Protein AF-A0A3S3P9D1-F1 (afdb_monomer)

Foldseek 3Di:
DVVVVVVVVVVVVVVVVVVVVVVVVVVVVVVVVVVPPPDDFDPQLVLLLLLLQLVPVVHLDDDLVRLVVSCVRRVHDSVVSVVVSVVVVVVCVVCVPVNVVVSVVSVVVVVVVVVVVVVVVD

Organism: NCBI:txid1965070

Solvent-accessible surface area (backbone atoms only — not comparable to full-atom values): 6889 Å² total; per-residue (Å²): 112,70,69,60,51,52,50,51,51,51,50,52,54,50,52,53,51,52,54,51,50,51,52,51,52,53,52,51,49,53,51,55,50,61,72,55,63,83,72,75,72,54,70,66,34,50,48,55,53,47,52,55,41,58,75,26,66,94,61,68,67,75,51,71,69,52,32,50,52,50,11,62,78,44,75,49,50,49,68,56,46,53,52,47,47,57,54,47,52,54,50,38,71,76,37,52,74,66,43,49,54,52,42,51,51,53,51,51,53,52,54,53,53,55,59,53,63,59,58,79,76,110

pLDDT: mean 85.63, std 13.68, range [43.84, 97.5]

Structure (mmCIF, N/CA/C/O backbone):
data_AF-A0A3S3P9D1-F1
#
_entry.id   AF-A0A3S3P9D1-F1
#
loop_
_atom_site.group_PDB
_atom_site.id
_atom_site.type_symbol
_atom_site.label_atom_id
_atom_site.label_alt_id
_atom_site.label_comp_id
_atom_site.label_asym_id
_atom_site.label_entity_id
_atom_site.label_seq_id
_atom_site.pdbx_PDB_ins_code
_atom_site.Cartn_x
_atom_site.Cartn_y
_atom_site.Cartn_z
_atom_site.occupancy
_atom_site.B_iso_or_equiv
_atom_site.auth_seq_id
_atom_site.auth_comp_id
_atom_site.auth_asym_id
_atom_site.auth_atom_id
_atom_site.pdbx_PDB_model_num
ATOM 1 N N . MET A 1 1 ? -37.631 20.539 44.612 1.00 69.06 1 MET A N 1
ATOM 2 C CA . MET A 1 1 ? -37.187 19.125 44.668 1.00 69.06 1 MET A CA 1
ATOM 3 C C . MET A 1 1 ? -37.451 18.375 43.352 1.00 69.06 1 MET A C 1
ATOM 5 O O . MET A 1 1 ? -36.497 17.920 42.737 1.00 69.06 1 MET A O 1
ATOM 9 N N . VAL A 1 2 ? -38.690 18.338 42.843 1.00 85.12 2 VAL A N 1
ATOM 10 C CA . VAL A 1 2 ? -39.074 17.631 41.593 1.00 85.12 2 VAL A CA 1
ATOM 11 C C . VAL A 1 2 ? -38.312 18.091 40.336 1.00 85.12 2 VAL A C 1
ATOM 13 O O . VAL A 1 2 ? -37.895 17.268 39.526 1.00 85.12 2 VAL A O 1
ATOM 16 N N . GLN A 1 3 ? -38.060 19.394 40.187 1.00 87.44 3 GLN A N 1
ATOM 17 C CA . GLN A 1 3 ? -37.292 19.951 39.059 1.00 87.44 3 GLN A CA 1
ATOM 18 C C . GLN A 1 3 ? -35.823 19.489 39.043 1.00 87.44 3 GLN A C 1
ATOM 20 O O . GLN A 1 3 ? -35.235 19.278 37.985 1.00 87.44 3 GLN A O 1
ATOM 25 N N . ILE A 1 4 ? -35.229 19.287 40.223 1.00 90.0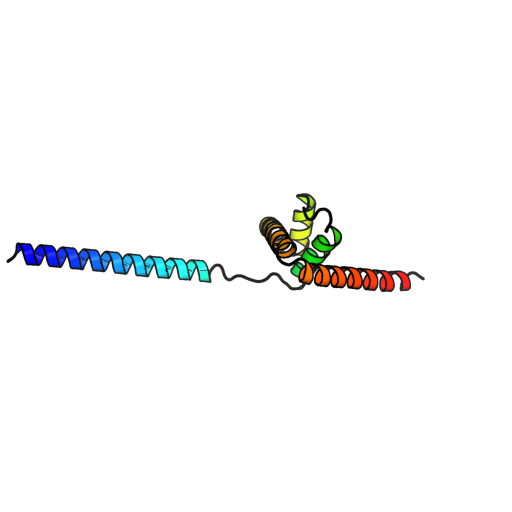6 4 ILE A N 1
ATOM 26 C CA . ILE A 1 4 ? -33.850 18.798 40.362 1.00 90.06 4 ILE A CA 1
ATOM 27 C C . ILE A 1 4 ? -33.780 17.327 39.943 1.00 90.06 4 ILE A C 1
ATOM 29 O O . ILE A 1 4 ? -32.848 16.932 39.247 1.00 90.06 4 ILE A O 1
ATOM 33 N N . ILE A 1 5 ? -34.794 16.538 40.314 1.00 90.31 5 ILE A N 1
ATOM 34 C CA . ILE A 1 5 ? -34.918 15.129 39.924 1.00 90.31 5 ILE A CA 1
ATOM 35 C C . ILE A 1 5 ? -35.041 15.011 38.401 1.00 90.31 5 ILE A C 1
ATOM 37 O O . ILE A 1 5 ? -34.279 14.263 37.798 1.00 90.31 5 ILE A O 1
ATOM 41 N N . HIS A 1 6 ? -35.901 15.813 37.766 1.00 92.00 6 HIS A N 1
ATOM 42 C CA . HIS A 1 6 ? -36.036 15.828 36.304 1.00 92.00 6 HIS A CA 1
ATOM 43 C C . HIS A 1 6 ? -34.735 16.217 35.595 1.00 92.00 6 HIS A C 1
ATOM 45 O O . HIS A 1 6 ? -34.344 15.568 34.628 1.00 92.00 6 HIS A O 1
ATOM 51 N N . LYS A 1 7 ? -34.017 17.236 36.085 1.00 92.12 7 LYS A N 1
ATOM 52 C CA . LYS A 1 7 ? -32.718 17.624 35.510 1.00 92.12 7 LYS A CA 1
ATOM 53 C C . LYS A 1 7 ? -31.676 16.512 35.637 1.00 92.12 7 LYS A C 1
ATOM 55 O O . LYS A 1 7 ? -30.976 16.233 34.666 1.00 92.12 7 LYS A O 1
ATOM 60 N N . LYS A 1 8 ? -31.588 15.856 36.799 1.00 93.12 8 LYS A N 1
ATOM 61 C CA . LYS A 1 8 ? -30.682 14.714 36.998 1.00 93.12 8 LYS A CA 1
ATOM 62 C C . LYS A 1 8 ? -31.058 13.538 36.099 1.00 93.12 8 LYS A C 1
ATOM 64 O O . LYS A 1 8 ? -30.174 12.981 35.459 1.00 93.12 8 LYS A O 1
ATOM 69 N N . PHE A 1 9 ? -32.345 13.217 35.991 1.00 95.50 9 PHE A N 1
ATOM 70 C CA . PHE A 1 9 ? -32.844 12.160 35.111 1.00 95.50 9 PHE A CA 1
ATOM 71 C C . PHE A 1 9 ? -32.509 12.438 33.641 1.00 95.50 9 PHE A C 1
ATOM 73 O O . PHE A 1 9 ? -31.943 11.583 32.966 1.00 95.50 9 PHE A O 1
ATOM 80 N N . ASN A 1 10 ? -32.755 13.662 33.168 1.00 95.12 10 ASN A N 1
ATOM 81 C CA . ASN A 1 10 ? -32.408 14.072 31.807 1.00 95.12 10 ASN A CA 1
ATOM 82 C C . ASN A 1 10 ? -30.897 14.005 31.554 1.00 95.12 10 ASN A C 1
ATOM 84 O O . ASN A 1 10 ? -30.480 13.514 30.508 1.00 95.12 10 ASN A O 1
ATOM 88 N N . SER A 1 11 ? -30.076 14.444 32.514 1.00 94.94 11 SER A N 1
ATOM 89 C CA . SER A 1 11 ? -28.614 14.355 32.418 1.00 94.94 11 SER A CA 1
ATOM 90 C C . SER A 1 11 ? -28.145 12.903 32.299 1.00 94.94 11 SER A C 1
ATOM 92 O O . SER A 1 11 ? -27.396 12.571 31.383 1.00 94.94 11 SER A O 1
ATOM 94 N N . ILE A 1 12 ? -28.663 12.015 33.155 1.00 94.88 12 ILE A N 1
ATOM 95 C CA . ILE A 1 12 ? -28.362 10.577 33.115 1.00 94.88 12 ILE A CA 1
ATOM 96 C C . ILE A 1 12 ? -28.793 9.980 31.770 1.00 94.88 12 ILE A C 1
ATOM 98 O O . ILE A 1 12 ? -28.020 9.269 31.134 1.00 94.88 12 ILE A O 1
ATOM 102 N N . GLN A 1 13 ? -29.991 10.314 31.283 1.00 94.50 13 GLN A N 1
ATOM 103 C CA . GLN A 1 13 ? -30.484 9.836 29.992 1.00 94.50 13 GLN A CA 1
ATOM 104 C C . GLN A 1 13 ? -29.576 10.277 28.830 1.00 94.50 13 GLN A C 1
ATOM 106 O O . GLN A 1 13 ? -29.313 9.493 27.918 1.00 94.50 13 GLN A O 1
ATOM 111 N N . VAL A 1 14 ? -29.095 11.524 28.845 1.00 95.50 14 VAL A N 1
ATOM 112 C CA . VAL A 1 14 ? -28.173 12.047 27.825 1.00 95.50 14 VAL A CA 1
ATOM 113 C C . VAL A 1 14 ? -26.815 11.353 27.909 1.00 95.50 14 VAL A C 1
ATOM 115 O O . VAL A 1 14 ? -26.303 10.909 26.885 1.00 95.50 14 VAL A O 1
ATOM 118 N N . GLN A 1 15 ? -26.261 11.187 29.111 1.00 94.56 15 GLN A N 1
ATOM 119 C CA . GLN A 1 15 ? -24.984 10.499 29.317 1.00 94.56 15 GLN A CA 1
ATOM 120 C C . GLN A 1 15 ? -25.032 9.041 28.848 1.00 94.56 15 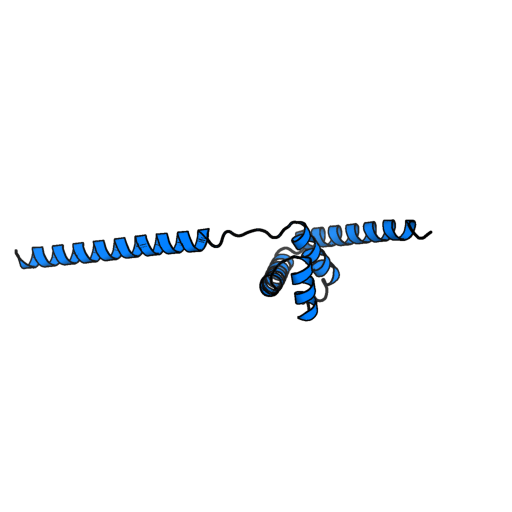GLN A C 1
ATOM 122 O O . GLN A 1 15 ? -24.114 8.584 28.168 1.00 94.56 15 GLN A O 1
ATOM 127 N N . LEU A 1 16 ? -26.123 8.327 29.135 1.00 95.25 16 LEU A N 1
ATOM 128 C CA . LEU A 1 16 ? -26.321 6.955 28.667 1.00 95.25 16 LEU A CA 1
ATOM 129 C C . LEU A 1 16 ? -26.407 6.882 27.137 1.00 95.25 16 LEU A C 1
ATOM 131 O O . LEU A 1 16 ? -25.775 6.018 26.526 1.00 95.25 16 LEU A O 1
ATOM 135 N N . LYS A 1 17 ? -27.132 7.811 26.498 1.00 92.94 17 LYS A N 1
ATOM 136 C CA . LYS A 1 17 ? -27.210 7.901 25.029 1.00 92.94 17 LYS A CA 1
ATOM 137 C C . LYS A 1 17 ? -25.842 8.182 24.404 1.00 92.94 17 LYS A C 1
ATOM 139 O O . LYS A 1 17 ? -25.483 7.527 23.427 1.00 92.94 17 LYS A O 1
ATOM 144 N N . GLN A 1 18 ? -25.076 9.106 24.983 1.00 95.06 18 GLN A N 1
ATOM 145 C CA . GLN A 1 18 ? -23.737 9.455 24.512 1.00 95.06 18 GLN A CA 1
ATOM 146 C C . GLN A 1 18 ? -22.777 8.267 24.629 1.00 95.06 18 GLN A C 1
ATOM 148 O O . GLN A 1 18 ? -22.167 7.877 23.636 1.00 95.06 18 GLN A O 1
ATOM 153 N N . SER A 1 19 ? -22.714 7.635 25.805 1.00 95.88 19 SER A N 1
ATOM 154 C CA . SER A 1 19 ? -21.858 6.468 26.046 1.00 95.88 19 SER A CA 1
ATOM 155 C C . SER A 1 19 ? -22.200 5.303 25.111 1.00 95.88 19 SER A C 1
ATOM 157 O O . SER A 1 19 ? -21.308 4.672 24.543 1.00 95.88 19 SER A O 1
ATOM 159 N N . THR A 1 20 ? -23.492 5.066 24.868 1.00 95.12 20 THR A N 1
ATOM 160 C CA . THR A 1 20 ? -23.943 4.037 23.921 1.00 95.12 20 THR A CA 1
ATOM 161 C C . THR A 1 20 ? -23.520 4.374 22.490 1.00 95.12 20 THR A C 1
ATOM 163 O O . THR A 1 20 ? -23.004 3.510 21.784 1.00 95.12 20 THR A O 1
ATOM 166 N N . CYS A 1 21 ? -23.698 5.626 22.057 1.00 93.31 21 CYS A N 1
ATOM 167 C CA . CYS A 1 21 ? -23.285 6.075 20.727 1.00 93.31 21 CYS A CA 1
ATOM 168 C C . CYS A 1 21 ? -21.774 5.901 20.527 1.00 93.31 21 CYS A C 1
ATOM 170 O O . CYS A 1 21 ? -21.344 5.340 19.520 1.00 93.31 21 CYS A O 1
ATOM 172 N N . GLU A 1 22 ? -20.968 6.298 21.510 1.00 95.44 22 GLU A N 1
ATOM 173 C CA . GLU A 1 22 ? -19.515 6.122 21.479 1.00 95.44 22 GLU A CA 1
ATOM 174 C C . GLU A 1 22 ? -19.120 4.648 21.395 1.00 95.44 22 GLU A C 1
ATOM 176 O O . GLU A 1 22 ? -18.324 4.275 20.531 1.00 95.44 22 GLU A O 1
ATOM 181 N N . ALA A 1 23 ? -19.723 3.786 22.218 1.00 95.62 23 ALA A N 1
ATOM 182 C CA . ALA A 1 23 ? -19.474 2.349 22.177 1.00 95.62 23 ALA A CA 1
ATOM 183 C C . ALA A 1 23 ? -19.818 1.746 20.802 1.00 95.62 23 ALA A C 1
ATOM 185 O O . ALA A 1 23 ? -19.031 0.977 20.243 1.00 95.62 23 ALA A O 1
ATOM 186 N N . VAL A 1 24 ? -20.953 2.143 20.216 1.00 95.94 24 VAL A N 1
ATOM 187 C CA . VAL A 1 24 ? -21.372 1.717 18.871 1.00 95.94 24 VAL A CA 1
ATOM 188 C C . VAL A 1 24 ? -20.394 2.209 17.803 1.00 95.94 24 VAL A C 1
ATOM 190 O O . VAL A 1 24 ? -20.011 1.436 16.923 1.00 95.94 24 VAL A O 1
ATOM 193 N N . MET A 1 25 ? -19.945 3.464 17.874 1.00 94.19 25 MET A N 1
ATOM 194 C CA . MET A 1 25 ? -18.987 4.022 16.914 1.00 94.19 25 MET A CA 1
ATOM 195 C C . MET A 1 25 ? -17.617 3.345 17.014 1.00 94.19 25 MET A C 1
ATOM 197 O O . MET A 1 25 ? -17.015 3.026 15.986 1.00 94.19 25 MET A O 1
ATOM 201 N N . ILE A 1 26 ? -17.150 3.040 18.228 1.00 94.38 26 ILE A N 1
ATOM 202 C CA . ILE A 1 26 ? -15.918 2.275 18.456 1.00 94.38 26 ILE A CA 1
ATOM 203 C C . ILE A 1 26 ? -16.051 0.870 17.865 1.00 94.38 26 ILE A C 1
ATOM 205 O O . ILE A 1 26 ? -15.153 0.420 17.149 1.00 94.38 26 ILE A O 1
ATOM 209 N N . LEU A 1 27 ? -17.168 0.182 18.117 1.00 93.00 27 LEU A N 1
ATOM 210 C CA . LEU A 1 27 ? -17.407 -1.158 17.585 1.00 93.00 27 LEU A CA 1
ATOM 211 C C . LEU A 1 27 ? -17.464 -1.150 16.052 1.00 93.00 27 LEU A C 1
ATOM 213 O O . LEU A 1 27 ? -16.829 -1.985 15.407 1.00 93.00 27 LEU A O 1
ATOM 217 N N . ARG A 1 28 ? -18.153 -0.167 15.461 1.00 91.38 28 ARG A N 1
ATOM 218 C CA . ARG A 1 28 ? -18.222 0.032 14.009 1.00 91.38 28 ARG A CA 1
ATOM 219 C C . ARG A 1 28 ? -16.838 0.269 13.409 1.00 91.38 28 ARG A C 1
ATOM 221 O O . ARG A 1 28 ? -16.510 -0.347 12.397 1.00 91.38 28 ARG A O 1
ATOM 228 N N . SER A 1 29 ? -16.022 1.118 14.032 1.00 88.06 29 SER A N 1
ATOM 229 C CA . SER A 1 29 ? -14.649 1.382 13.590 1.00 88.06 29 SER A CA 1
ATOM 230 C C . SER A 1 29 ? -13.802 0.107 13.623 1.00 88.06 29 SER A C 1
ATOM 232 O O . SER A 1 29 ? -13.241 -0.288 12.603 1.00 88.06 29 SER A O 1
ATOM 234 N N . ARG A 1 30 ? -13.820 -0.621 14.750 1.00 86.19 30 ARG A N 1
ATOM 235 C CA . ARG A 1 30 ? -13.103 -1.898 14.911 1.00 86.19 30 ARG A CA 1
ATOM 236 C C . ARG A 1 30 ? -13.539 -2.944 13.887 1.00 86.19 30 ARG A C 1
ATOM 238 O O . ARG A 1 30 ? -12.695 -3.643 13.336 1.00 86.19 30 ARG A O 1
ATOM 245 N N . PHE A 1 31 ? -14.835 -3.035 13.598 1.00 83.88 31 PHE A N 1
ATOM 246 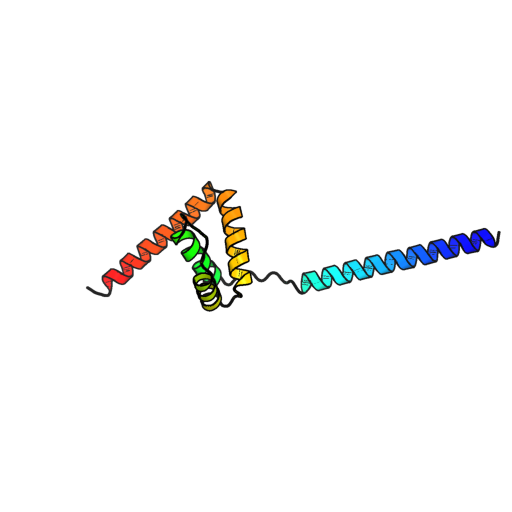C CA . PHE A 1 31 ? -15.364 -3.943 12.581 1.00 83.88 31 PHE A CA 1
ATOM 247 C C . PHE A 1 31 ? -14.877 -3.574 11.170 1.00 83.88 31 PHE A C 1
ATOM 249 O O . PHE A 1 31 ? -14.423 -4.439 10.416 1.00 83.88 31 PHE A O 1
ATOM 256 N N . LEU A 1 32 ? -14.914 -2.287 10.813 1.00 79.12 32 LEU A N 1
ATOM 257 C CA . LEU A 1 32 ? -14.420 -1.795 9.522 1.00 79.12 32 LEU A CA 1
ATOM 258 C C . LEU A 1 32 ? -12.896 -1.939 9.383 1.00 79.12 32 LEU A C 1
ATOM 260 O O . LEU A 1 32 ? -12.404 -2.205 8.285 1.00 79.12 32 LEU A O 1
ATOM 264 N N . ASP A 1 33 ? -12.148 -1.796 10.474 1.00 76.69 33 ASP A N 1
ATOM 265 C CA . ASP A 1 33 ? -10.702 -2.029 10.530 1.00 76.69 33 ASP A CA 1
ATOM 266 C C . ASP A 1 33 ? -10.354 -3.513 10.396 1.00 76.69 33 ASP A C 1
ATOM 268 O O . ASP A 1 33 ? -9.478 -3.873 9.609 1.00 76.69 33 ASP A O 1
ATOM 272 N N . ALA A 1 34 ? -11.082 -4.391 11.088 1.00 69.88 34 ALA A N 1
ATOM 273 C CA . ALA A 1 34 ? -10.916 -5.838 10.977 1.00 69.88 34 ALA A CA 1
ATOM 274 C C . ALA A 1 34 ? -11.238 -6.344 9.561 1.00 69.88 34 ALA A C 1
ATOM 276 O O . ALA A 1 34 ? -10.530 -7.202 9.027 1.00 69.88 34 ALA A O 1
ATOM 277 N N . ARG A 1 35 ? -12.259 -5.767 8.909 1.00 66.94 35 ARG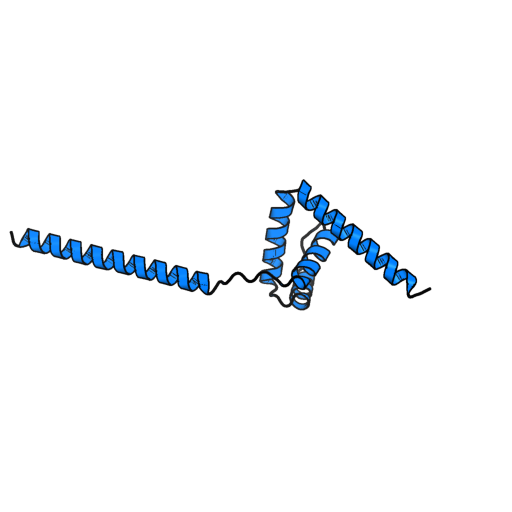 A N 1
ATOM 278 C CA . ARG A 1 35 ? -12.577 -6.029 7.496 1.00 66.94 35 ARG A CA 1
ATOM 279 C C . ARG A 1 35 ? -11.476 -5.525 6.557 1.00 66.94 35 ARG A C 1
ATOM 281 O O . ARG A 1 35 ? -11.216 -6.146 5.530 1.00 66.94 35 ARG A O 1
ATOM 288 N N . ARG A 1 36 ? -10.767 -4.456 6.928 1.00 65.06 36 ARG A N 1
ATOM 289 C CA . ARG A 1 36 ? -9.551 -3.967 6.255 1.00 65.06 36 ARG A CA 1
ATOM 290 C C . ARG A 1 36 ? -8.306 -4.761 6.658 1.00 65.06 36 ARG A C 1
ATOM 292 O O . ARG A 1 36 ? -7.231 -4.176 6.794 1.00 65.06 36 ARG A O 1
ATOM 299 N N . LYS A 1 37 ? -8.415 -6.088 6.819 1.00 59.06 37 LYS A N 1
ATOM 300 C CA . LYS A 1 37 ? -7.273 -6.976 7.076 1.00 59.06 37 LYS A CA 1
ATOM 301 C C . LYS A 1 37 ? -6.191 -6.679 6.035 1.00 59.06 37 LYS A C 1
ATOM 303 O O . LYS A 1 37 ? -6.323 -7.058 4.871 1.00 59.06 37 LYS A O 1
ATOM 308 N N . ARG A 1 38 ? -5.151 -5.939 6.442 1.00 62.12 38 ARG A N 1
ATOM 309 C CA . ARG A 1 38 ? -4.036 -5.549 5.575 1.00 62.12 38 ARG A CA 1
ATOM 310 C C . ARG A 1 38 ? -3.323 -6.827 5.170 1.00 62.12 38 ARG A C 1
ATOM 312 O O . ARG A 1 38 ? -2.512 -7.362 5.918 1.00 62.12 38 ARG A O 1
ATOM 319 N N . ARG A 1 39 ? -3.673 -7.355 4.002 1.00 71.75 39 ARG A N 1
ATOM 320 C CA . ARG A 1 39 ? -2.919 -8.433 3.385 1.00 71.75 39 ARG A CA 1
ATOM 321 C C . ARG A 1 39 ? -1.697 -7.804 2.743 1.00 71.75 39 ARG A C 1
ATOM 323 O O . ARG A 1 39 ? -1.824 -6.950 1.867 1.00 71.75 39 ARG A O 1
ATOM 330 N N . ASN A 1 40 ? -0.524 -8.211 3.213 1.00 83.88 40 ASN A N 1
ATOM 331 C CA . ASN A 1 40 ? 0.703 -7.966 2.473 1.00 83.88 40 ASN A CA 1
ATOM 332 C C . ASN A 1 40 ? 0.550 -8.583 1.080 1.00 83.88 40 ASN A C 1
ATOM 334 O O . ASN A 1 40 ? -0.112 -9.613 0.919 1.00 83.88 40 ASN A O 1
ATOM 338 N N . PHE A 1 41 ? 1.147 -7.948 0.077 1.00 89.69 41 PHE A N 1
ATOM 339 C CA . PHE A 1 41 ? 1.229 -8.554 -1.244 1.00 89.69 41 PHE A CA 1
ATOM 340 C C . PHE A 1 41 ? 2.013 -9.862 -1.170 1.00 89.69 41 PHE A C 1
ATOM 342 O O . PHE A 1 41 ? 2.840 -10.057 -0.273 1.00 89.69 41 PHE A O 1
ATOM 349 N N . SER A 1 42 ? 1.758 -10.763 -2.119 1.00 91.62 42 SER A N 1
ATOM 350 C CA . SER A 1 42 ? 2.561 -11.975 -2.235 1.00 91.62 42 SER A CA 1
ATOM 351 C C . SER A 1 42 ? 4.039 -11.607 -2.422 1.00 91.62 42 SER A C 1
ATOM 353 O O . SER A 1 42 ? 4.382 -10.516 -2.902 1.00 91.62 42 SER A O 1
ATOM 355 N N . LYS A 1 43 ? 4.938 -12.520 -2.040 1.00 90.88 43 LYS A N 1
ATOM 356 C CA . LYS A 1 43 ? 6.383 -12.325 -2.229 1.00 90.88 43 LYS A CA 1
ATOM 357 C C . LYS A 1 43 ? 6.708 -12.067 -3.704 1.00 90.88 43 LYS A C 1
ATOM 359 O O . LYS A 1 43 ? 7.451 -11.140 -4.002 1.00 90.88 43 LYS A O 1
ATOM 364 N N . GLN A 1 44 ? 6.070 -12.818 -4.601 1.00 93.06 44 GLN A N 1
ATOM 365 C CA . GLN A 1 44 ? 6.207 -12.672 -6.049 1.00 93.06 44 GLN A CA 1
ATOM 366 C C . GLN A 1 44 ? 5.744 -11.295 -6.543 1.00 93.06 44 GLN A C 1
ATOM 368 O O . GLN A 1 44 ? 6.497 -10.620 -7.236 1.00 93.06 44 GLN A O 1
ATOM 373 N N . ALA A 1 45 ? 4.552 -10.836 -6.143 1.00 93.62 45 ALA A N 1
ATOM 374 C CA . ALA A 1 45 ? 4.062 -9.511 -6.527 1.00 93.62 45 ALA A CA 1
ATOM 375 C C . ALA A 1 45 ? 5.004 -8.400 -6.036 1.00 93.62 45 ALA A C 1
ATOM 377 O O . ALA A 1 45 ? 5.317 -7.458 -6.758 1.00 93.62 45 ALA A O 1
ATOM 378 N N . THR A 1 46 ? 5.510 -8.538 -4.809 1.00 94.25 46 THR A N 1
ATOM 379 C CA . THR A 1 46 ? 6.476 -7.594 -4.237 1.00 94.25 46 THR A CA 1
ATOM 380 C C . THR A 1 46 ? 7.799 -7.593 -5.007 1.00 94.25 46 THR A C 1
ATOM 382 O O . THR A 1 46 ? 8.381 -6.531 -5.211 1.00 94.25 46 THR A O 1
ATOM 385 N N . GLU A 1 47 ? 8.275 -8.759 -5.444 1.00 93.62 47 GLU A N 1
ATOM 386 C CA . GLU A 1 47 ? 9.501 -8.895 -6.235 1.00 93.62 47 GLU A CA 1
ATOM 387 C C . GLU A 1 47 ? 9.357 -8.248 -7.617 1.00 93.62 47 GLU A C 1
ATOM 389 O O . GLU A 1 47 ? 10.210 -7.445 -7.982 1.00 93.62 47 GLU A O 1
ATOM 394 N N . ILE A 1 48 ? 8.242 -8.483 -8.318 1.00 94.75 48 ILE A N 1
ATOM 395 C CA . ILE A 1 48 ? 7.941 -7.869 -9.625 1.00 94.75 48 ILE A CA 1
ATOM 396 C C . ILE A 1 48 ? 7.886 -6.336 -9.520 1.00 94.75 48 ILE A C 1
ATOM 398 O O . ILE A 1 48 ? 8.492 -5.625 -10.324 1.00 94.75 48 ILE A O 1
ATOM 402 N N . LEU A 1 49 ? 7.185 -5.809 -8.511 1.00 95.75 49 LEU A N 1
ATOM 403 C CA . LEU A 1 49 ? 7.074 -4.363 -8.291 1.00 95.75 49 LEU A CA 1
ATOM 404 C C . LEU A 1 49 ? 8.429 -3.724 -7.952 1.00 95.75 49 LEU A C 1
ATOM 406 O O . LEU A 1 49 ? 8.744 -2.644 -8.454 1.00 95.75 49 LEU A O 1
ATOM 410 N N . ASN A 1 50 ? 9.239 -4.384 -7.116 1.00 94.06 50 ASN A N 1
ATOM 411 C CA . ASN A 1 50 ? 10.588 -3.917 -6.800 1.00 94.06 50 ASN A CA 1
ATOM 412 C C . ASN A 1 50 ? 11.500 -3.964 -8.029 1.00 94.06 50 ASN A C 1
ATOM 414 O O . ASN A 1 50 ? 12.207 -2.994 -8.273 1.00 94.06 50 ASN A O 1
ATOM 418 N N . GLU A 1 51 ? 11.471 -5.044 -8.810 1.00 93.94 51 GLU A N 1
ATOM 419 C CA . GLU A 1 51 ? 12.273 -5.178 -10.027 1.00 93.94 51 GLU A CA 1
ATOM 420 C C . GLU A 1 51 ? 12.008 -4.020 -10.994 1.00 93.94 51 GLU A C 1
ATOM 422 O O . GLU A 1 51 ? 12.954 -3.351 -11.411 1.00 93.9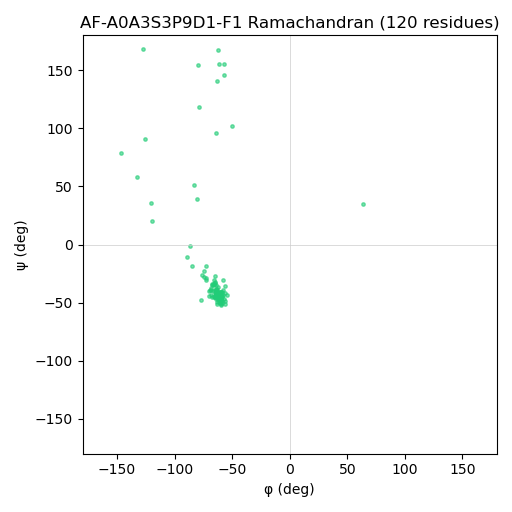4 51 GLU A O 1
ATOM 427 N N . TYR A 1 52 ? 10.734 -3.714 -11.263 1.00 94.81 52 TYR A N 1
ATOM 428 C CA . TYR A 1 52 ? 10.366 -2.572 -12.100 1.00 94.81 52 TYR A CA 1
ATOM 429 C C . TYR A 1 52 ? 10.835 -1.240 -11.500 1.00 94.81 52 TYR A C 1
ATOM 431 O O . TYR A 1 52 ? 11.360 -0.384 -12.211 1.00 94.81 52 TYR A O 1
ATOM 439 N N . PHE A 1 53 ? 10.641 -1.043 -10.192 1.00 94.81 53 PHE A N 1
ATOM 440 C CA . PHE A 1 53 ? 11.038 0.190 -9.512 1.00 94.81 53 PHE A CA 1
ATOM 441 C C . PHE A 1 53 ? 12.548 0.429 -9.607 1.00 94.81 53 PHE A C 1
ATOM 443 O O . PHE A 1 53 ? 12.974 1.528 -9.955 1.00 94.81 53 PHE A O 1
ATOM 450 N N . TYR A 1 54 ? 13.354 -0.599 -9.328 1.00 92.38 54 TYR A N 1
ATOM 451 C CA . TYR A 1 54 ? 14.809 -0.484 -9.353 1.00 92.38 54 TYR A CA 1
ATOM 452 C C . TYR A 1 54 ? 15.370 -0.393 -10.775 1.00 92.38 54 TYR A C 1
ATOM 454 O O . TYR A 1 54 ? 16.385 0.267 -10.983 1.00 92.38 54 TYR A O 1
ATOM 462 N N . SER A 1 55 ? 14.702 -0.981 -11.774 1.00 90.38 55 SER A N 1
ATOM 463 C CA . SER A 1 55 ? 15.099 -0.806 -13.175 1.00 90.38 55 SER A CA 1
ATOM 464 C C . SER A 1 55 ? 14.778 0.585 -13.732 1.00 90.38 55 SER A C 1
ATOM 466 O O . SER A 1 55 ? 15.360 0.968 -14.739 1.00 90.38 55 SER A O 1
ATOM 468 N N . HIS A 1 56 ? 13.881 1.338 -13.085 1.00 92.44 56 HIS A N 1
ATOM 469 C CA . HIS A 1 56 ? 13.464 2.686 -13.487 1.00 92.44 56 HIS A CA 1
ATOM 470 C C . HIS A 1 56 ? 13.752 3.729 -12.394 1.00 92.44 56 HIS A C 1
ATOM 472 O O . HIS A 1 56 ? 12.982 4.669 -12.219 1.00 92.44 56 HIS A O 1
ATOM 478 N N . LEU A 1 57 ? 14.855 3.593 -11.644 1.00 89.44 57 LEU A N 1
ATOM 479 C CA . LEU A 1 57 ? 15.188 4.529 -10.555 1.00 89.44 57 LEU A CA 1
ATOM 480 C C . LEU A 1 57 ? 15.310 5.989 -11.003 1.00 89.44 57 LEU A C 1
ATOM 482 O O . LEU A 1 57 ? 15.012 6.884 -10.214 1.00 89.44 57 LEU A O 1
ATOM 486 N N . SER A 1 58 ? 15.726 6.235 -12.248 1.00 87.69 58 SER A N 1
ATOM 487 C CA . SER A 1 58 ? 15.795 7.583 -12.822 1.00 87.69 58 SER A CA 1
ATOM 488 C C . SER A 1 58 ? 14.412 8.222 -12.978 1.00 87.69 58 SER A C 1
ATOM 490 O O . SER A 1 58 ? 14.273 9.429 -12.799 1.00 87.69 58 SER A O 1
ATOM 492 N N . ASN A 1 59 ? 13.383 7.419 -13.272 1.00 90.75 59 ASN A N 1
ATOM 493 C CA . ASN A 1 59 ? 12.005 7.870 -13.439 1.00 90.75 59 ASN A CA 1
ATOM 494 C C . ASN A 1 59 ? 10.993 6.801 -12.956 1.00 90.75 59 ASN A C 1
ATOM 496 O O . ASN A 1 59 ? 10.398 6.095 -13.773 1.00 90.75 59 ASN A O 1
ATOM 500 N N . PRO A 1 60 ? 10.765 6.663 -11.632 1.00 91.75 60 PRO A N 1
ATOM 501 C CA . PRO A 1 60 ? 9.942 5.597 -11.051 1.00 91.75 60 PRO A CA 1
ATOM 502 C C . PRO A 1 60 ? 8.437 5.930 -11.091 1.00 91.75 60 PRO A C 1
ATOM 504 O O . PRO A 1 60 ? 7.724 5.886 -10.074 1.00 91.75 60 PRO A O 1
ATOM 507 N N . TYR A 1 61 ? 7.961 6.299 -12.279 1.00 94.62 61 TYR A N 1
ATOM 508 C CA . TYR A 1 61 ? 6.580 6.656 -12.589 1.00 94.62 61 TYR A CA 1
ATOM 509 C C . TYR A 1 61 ? 6.099 5.794 -13.765 1.00 94.62 61 TYR A C 1
ATOM 511 O O . TYR A 1 61 ? 6.297 6.177 -14.915 1.00 94.62 61 TYR A O 1
ATOM 519 N N . PRO A 1 62 ? 5.498 4.618 -13.498 1.00 94.31 62 PRO A N 1
ATOM 520 C CA . PRO A 1 62 ? 4.954 3.787 -14.565 1.00 94.31 62 PRO A CA 1
ATOM 521 C C . PRO A 1 62 ? 3.820 4.519 -15.296 1.00 94.31 62 PRO A C 1
ATOM 523 O O . PRO A 1 62 ? 2.996 5.178 -14.650 1.00 94.31 62 PRO A O 1
ATOM 526 N N . SER A 1 63 ? 3.769 4.372 -16.623 1.00 96.38 63 SER A N 1
ATOM 527 C CA . SER A 1 63 ? 2.621 4.772 -17.449 1.00 96.38 63 SER A CA 1
ATOM 528 C C . SER A 1 63 ? 1.368 3.973 -17.069 1.00 96.38 63 SER A C 1
ATOM 530 O O . SER A 1 63 ? 1.464 2.970 -16.359 1.00 96.38 63 SER A O 1
ATOM 532 N N . GLU A 1 64 ? 0.186 4.388 -17.534 1.00 95.38 64 GLU A N 1
ATOM 533 C CA . GLU A 1 64 ? -1.045 3.631 -17.251 1.00 95.38 64 GLU A CA 1
ATOM 534 C C . GLU A 1 64 ? -0.983 2.199 -17.789 1.00 95.38 64 GLU A C 1
ATOM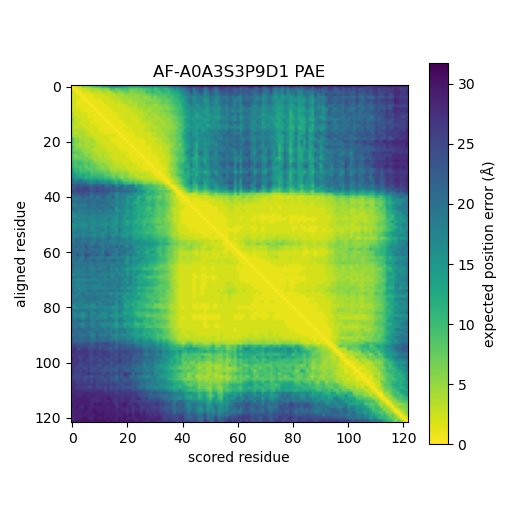 536 O O . GLU A 1 64 ? -1.228 1.259 -17.037 1.00 95.38 64 GLU A O 1
ATOM 541 N N . GLU A 1 65 ? -0.499 2.014 -19.016 1.00 96.25 65 GLU A N 1
ATOM 542 C CA . GLU A 1 65 ? -0.277 0.686 -19.598 1.00 96.25 65 GLU A CA 1
ATOM 543 C C . GLU A 1 65 ? 0.685 -0.167 -18.748 1.00 96.25 65 GLU A C 1
ATOM 545 O O . GLU A 1 65 ? 0.416 -1.332 -18.447 1.00 96.25 65 GLU A O 1
ATOM 550 N N . ALA A 1 66 ? 1.784 0.422 -18.259 1.00 95.94 66 ALA A N 1
ATOM 551 C CA . ALA A 1 66 ? 2.716 -0.289 -17.387 1.00 95.94 66 ALA A CA 1
ATOM 552 C C . ALA A 1 66 ? 2.078 -0.662 -16.038 1.00 95.94 66 ALA A C 1
ATOM 554 O O . ALA A 1 66 ? 2.378 -1.722 -15.482 1.00 95.94 66 ALA A O 1
ATOM 555 N N . LYS A 1 67 ? 1.189 0.176 -15.491 1.00 97.06 67 LYS A N 1
ATOM 556 C CA . LYS A 1 67 ? 0.453 -0.152 -14.262 1.00 97.06 67 LYS A CA 1
ATOM 557 C C . LYS A 1 67 ? -0.546 -1.282 -14.487 1.00 97.06 67 LYS A C 1
ATOM 559 O O . LYS A 1 67 ? -0.673 -2.125 -13.600 1.00 97.06 67 LYS A O 1
ATOM 564 N N . GLU A 1 68 ? -1.227 -1.318 -15.630 1.00 97.50 68 GLU A N 1
ATOM 565 C CA . GLU A 1 68 ? -2.131 -2.410 -16.011 1.00 97.50 68 GLU A CA 1
ATOM 566 C C . GLU A 1 68 ? -1.379 -3.737 -16.151 1.00 97.50 68 GLU A C 1
ATOM 568 O O . GLU A 1 68 ? -1.797 -4.755 -15.594 1.00 97.50 68 GLU A O 1
ATOM 573 N N . GLU A 1 69 ? -0.216 -3.718 -16.804 1.00 97.38 69 GLU A N 1
ATOM 574 C CA . GLU A 1 69 ? 0.665 -4.882 -16.919 1.00 97.38 69 GLU A CA 1
ATOM 575 C C . GLU A 1 69 ? 1.106 -5.397 -15.542 1.00 97.38 69 GLU A C 1
ATOM 577 O O . GLU A 1 69 ? 0.988 -6.586 -15.234 1.00 97.38 69 GLU A O 1
ATOM 582 N N . LEU A 1 70 ? 1.579 -4.497 -14.676 1.00 97.12 70 LEU A N 1
ATOM 583 C CA . LEU A 1 70 ? 2.006 -4.840 -13.319 1.00 97.12 70 LEU A CA 1
ATOM 584 C C . LEU A 1 70 ? 0.844 -5.365 -12.473 1.00 97.12 70 LEU A C 1
ATOM 586 O O . LEU A 1 70 ? 1.027 -6.322 -11.722 1.00 97.12 70 LEU A O 1
ATOM 590 N N . ALA A 1 71 ? -0.344 -4.775 -12.598 1.00 96.88 71 ALA A N 1
ATOM 591 C CA . ALA A 1 71 ? -1.554 -5.223 -11.917 1.00 96.88 71 ALA A CA 1
ATOM 592 C C . ALA A 1 71 ? -1.895 -6.669 -12.302 1.00 96.88 71 ALA A C 1
ATOM 594 O O . ALA A 1 71 ? -2.081 -7.515 -11.422 1.00 96.88 71 ALA A O 1
ATOM 595 N N . ARG A 1 72 ? -1.866 -6.976 -13.606 1.00 96.94 72 ARG A N 1
ATOM 596 C CA . ARG A 1 72 ? -2.124 -8.321 -14.133 1.00 96.94 72 ARG A CA 1
ATOM 597 C C . ARG A 1 72 ? -1.091 -9.335 -13.647 1.00 96.94 72 ARG A C 1
ATOM 599 O O . ARG A 1 72 ? -1.474 -10.373 -13.116 1.00 96.94 72 ARG A O 1
ATOM 606 N N . LYS A 1 73 ? 0.208 -9.025 -13.761 1.00 95.75 73 LYS A N 1
ATOM 607 C CA . LYS A 1 73 ? 1.298 -9.921 -13.321 1.00 95.75 73 LYS A CA 1
ATOM 608 C C . LYS A 1 73 ? 1.275 -10.193 -11.817 1.00 95.75 73 LYS A C 1
ATOM 610 O O . LYS A 1 73 ? 1.610 -11.290 -11.380 1.00 95.75 73 LYS A O 1
ATOM 615 N N . CYS A 1 74 ? 0.908 -9.192 -11.023 1.00 95.25 74 CYS A N 1
ATO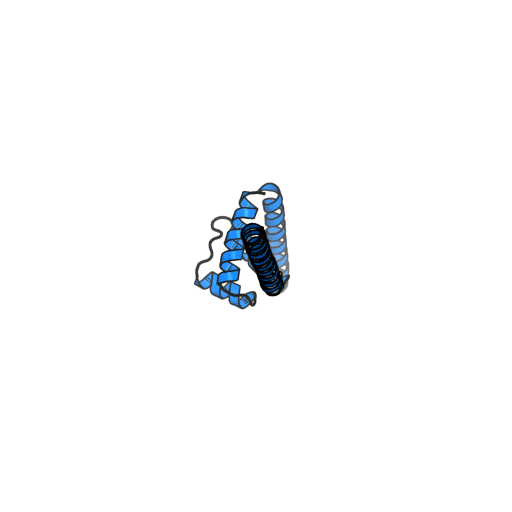M 616 C CA . CYS A 1 74 ? 0.897 -9.283 -9.566 1.00 95.25 74 CYS A CA 1
ATOM 617 C C . CYS A 1 74 ? -0.431 -9.805 -8.994 1.00 95.25 74 CYS A C 1
ATOM 619 O O . CYS A 1 74 ? -0.489 -10.081 -7.795 1.00 95.25 74 CYS A O 1
ATOM 621 N N . GLY A 1 75 ? -1.491 -9.911 -9.805 1.00 95.00 75 GLY A N 1
ATOM 622 C CA . GLY A 1 75 ? -2.834 -10.272 -9.342 1.00 95.00 75 GLY A CA 1
ATOM 623 C C . GLY A 1 75 ? -3.435 -9.246 -8.372 1.00 95.00 75 GLY A C 1
ATOM 624 O O . GLY A 1 75 ? -4.114 -9.618 -7.416 1.00 95.00 75 GLY A O 1
ATOM 625 N N . ILE A 1 76 ? -3.140 -7.958 -8.573 1.00 95.00 76 ILE A N 1
ATOM 626 C CA . ILE A 1 76 ? -3.611 -6.839 -7.738 1.00 95.00 76 ILE A CA 1
ATOM 627 C C . ILE A 1 76 ? -4.263 -5.768 -8.612 1.00 95.00 76 ILE A C 1
ATOM 629 O O . ILE A 1 76 ? -4.144 -5.795 -9.830 1.00 95.00 76 ILE A O 1
ATOM 633 N N . THR A 1 77 ? -4.949 -4.798 -8.012 1.00 95.69 77 THR A N 1
ATOM 634 C CA . THR A 1 77 ? -5.595 -3.721 -8.774 1.00 95.69 77 THR A CA 1
ATOM 635 C C . THR A 1 77 ? -4.604 -2.630 -9.191 1.00 95.69 77 THR A C 1
ATOM 637 O O . THR A 1 77 ? -3.613 -2.364 -8.507 1.00 95.69 77 THR A O 1
ATOM 640 N N . VAL A 1 78 ? -4.911 -1.911 -10.275 1.00 95.69 78 VAL A N 1
ATOM 641 C CA . VAL A 1 78 ? -4.133 -0.745 -10.750 1.00 95.69 78 VAL A CA 1
ATOM 642 C C . VAL A 1 78 ? -3.992 0.332 -9.662 1.00 95.69 78 VAL A C 1
ATOM 644 O O . VAL A 1 78 ? -2.936 0.949 -9.499 1.00 95.69 78 VAL A O 1
ATOM 647 N N . SER A 1 79 ? -5.031 0.516 -8.840 1.00 94.81 79 SER A N 1
ATOM 648 C CA . SER A 1 79 ? -4.988 1.410 -7.677 1.00 94.81 79 SER A CA 1
ATOM 649 C C . SER A 1 79 ? -3.977 0.937 -6.622 1.00 94.81 79 SER A C 1
ATOM 651 O O . SER A 1 79 ? -3.213 1.740 -6.084 1.00 94.81 79 SER A O 1
ATOM 653 N N . GLN A 1 80 ? -3.900 -0.371 -6.350 1.00 94.94 80 GLN A N 1
ATOM 654 C CA . GLN A 1 80 ? -2.897 -0.938 -5.443 1.00 94.94 80 GLN A CA 1
ATOM 655 C C . GLN A 1 80 ? -1.470 -0.754 -5.975 1.00 94.94 80 GLN A C 1
ATOM 657 O O . GLN A 1 80 ? -0.592 -0.391 -5.192 1.00 94.94 80 GLN A O 1
ATOM 662 N N . VAL A 1 81 ? -1.250 -0.916 -7.286 1.00 96.62 81 VAL A N 1
ATOM 663 C CA . VAL A 1 81 ? 0.034 -0.606 -7.942 1.00 96.62 81 VAL A CA 1
ATOM 664 C C . VAL A 1 81 ? 0.382 0.872 -7.745 1.00 96.62 81 VAL A C 1
ATOM 666 O O . VAL A 1 81 ? 1.447 1.194 -7.220 1.00 96.62 81 VAL A O 1
ATOM 669 N N . SER A 1 82 ? -0.542 1.779 -8.068 1.00 96.06 82 SER A N 1
ATOM 670 C CA . SER A 1 82 ? -0.334 3.231 -7.949 1.00 96.06 82 SER A CA 1
ATOM 671 C C . SER A 1 82 ? 0.032 3.651 -6.521 1.00 96.06 82 SER A C 1
ATOM 673 O O . SER A 1 82 ? 1.019 4.361 -6.299 1.00 96.06 82 SER A O 1
ATOM 675 N N . ASN A 1 83 ? -0.709 3.139 -5.535 1.00 95.88 83 ASN A N 1
ATOM 676 C CA . ASN A 1 83 ? -0.444 3.373 -4.118 1.00 95.88 83 ASN A CA 1
ATOM 677 C C . ASN A 1 83 ? 0.903 2.789 -3.674 1.00 95.88 83 ASN A C 1
ATOM 679 O O . ASN A 1 83 ? 1.618 3.402 -2.877 1.00 95.88 83 ASN A O 1
ATOM 683 N N . TRP A 1 84 ? 1.278 1.613 -4.181 1.00 95.88 84 TRP A N 1
ATOM 684 C CA . TRP A 1 84 ? 2.560 0.999 -3.858 1.00 95.88 84 TRP A CA 1
ATOM 685 C C . TRP A 1 84 ? 3.729 1.845 -4.363 1.00 95.88 84 TRP A C 1
ATOM 687 O O . TRP A 1 84 ? 4.631 2.135 -3.576 1.00 95.88 84 TRP A O 1
ATOM 697 N N . PHE A 1 85 ? 3.685 2.314 -5.616 1.00 96.56 85 PHE A N 1
ATOM 698 C CA . PHE A 1 85 ? 4.735 3.163 -6.190 1.00 96.56 85 PHE A CA 1
ATOM 699 C C . PHE A 1 85 ? 4.850 4.505 -5.462 1.00 96.56 85 PHE A C 1
ATOM 701 O O . PHE A 1 85 ? 5.961 4.921 -5.128 1.00 96.56 85 PHE A O 1
ATOM 708 N N . GLY A 1 86 ? 3.723 5.143 -5.126 1.00 95.94 86 GLY A N 1
ATOM 709 C CA . GLY A 1 86 ? 3.719 6.354 -4.298 1.00 95.94 86 GLY A CA 1
ATOM 710 C C . GLY A 1 86 ? 4.415 6.137 -2.951 1.00 95.94 86 GLY A C 1
ATOM 711 O O . GLY A 1 86 ? 5.362 6.846 -2.602 1.00 95.94 86 GLY A O 1
ATOM 712 N N . ASN A 1 87 ? 4.024 5.085 -2.230 1.00 94.81 87 ASN A N 1
ATOM 713 C CA . ASN A 1 87 ? 4.613 4.748 -0.934 1.00 94.81 87 ASN A CA 1
ATOM 714 C C . ASN A 1 87 ? 6.079 4.299 -1.029 1.00 94.81 87 ASN A C 1
ATOM 716 O O . ASN A 1 87 ? 6.862 4.549 -0.109 1.00 94.81 87 ASN A O 1
ATOM 720 N N . LYS A 1 88 ? 6.476 3.601 -2.101 1.00 94.50 88 LYS A N 1
ATOM 721 C CA . LYS A 1 88 ? 7.862 3.162 -2.316 1.00 94.50 88 LYS A CA 1
ATOM 722 C C . LYS A 1 88 ? 8.771 4.365 -2.575 1.00 94.50 88 LYS A C 1
ATOM 724 O O . LYS A 1 88 ? 9.803 4.450 -1.918 1.00 94.50 88 LYS A O 1
ATOM 729 N N . ARG A 1 89 ? 8.361 5.344 -3.396 1.00 94.88 89 ARG A N 1
ATOM 730 C CA . ARG A 1 89 ? 9.128 6.589 -3.623 1.00 94.88 89 ARG A CA 1
ATOM 731 C C . ARG A 1 89 ? 9.358 7.385 -2.339 1.00 94.88 89 ARG A C 1
ATOM 733 O O . ARG A 1 89 ? 10.484 7.795 -2.069 1.00 94.88 89 ARG A O 1
ATOM 740 N N . ILE A 1 90 ? 8.318 7.565 -1.517 1.00 93.31 90 ILE A N 1
ATOM 741 C CA . ILE A 1 90 ? 8.439 8.277 -0.231 1.00 93.31 90 ILE A CA 1
ATOM 742 C C . ILE A 1 90 ? 9.443 7.565 0.684 1.00 93.31 90 ILE A C 1
ATOM 744 O O . ILE A 1 90 ? 10.313 8.210 1.266 1.00 93.31 90 ILE A O 1
ATOM 748 N N . ARG A 1 91 ? 9.346 6.234 0.803 1.00 91.69 91 ARG A N 1
ATOM 749 C CA . ARG A 1 91 ? 10.266 5.432 1.626 1.00 91.69 91 ARG A CA 1
ATOM 750 C C . ARG A 1 91 ? 11.700 5.471 1.101 1.00 91.69 91 ARG A C 1
ATOM 752 O O . ARG A 1 91 ? 12.613 5.619 1.906 1.00 91.69 91 ARG A O 1
ATOM 759 N N . TYR A 1 92 ? 11.877 5.400 -0.218 1.00 88.75 92 TYR A N 1
ATOM 760 C CA . TYR A 1 92 ? 13.177 5.505 -0.879 1.00 88.75 92 TYR A CA 1
ATOM 761 C C . TYR A 1 92 ? 13.849 6.847 -0.562 1.00 88.75 92 TYR A C 1
ATOM 763 O O . TYR A 1 92 ? 14.971 6.875 -0.069 1.00 88.75 92 TYR A O 1
ATOM 771 N N . LYS A 1 93 ? 13.121 7.960 -0.734 1.00 87.50 93 LYS A N 1
ATOM 772 C CA . LYS A 1 93 ? 13.639 9.309 -0.458 1.00 87.50 93 LYS A CA 1
ATOM 773 C C . LYS A 1 93 ? 13.971 9.529 1.022 1.00 87.50 93 LYS A C 1
ATOM 775 O O . LYS A 1 93 ? 14.919 10.239 1.329 1.00 87.50 93 LYS A O 1
ATOM 780 N N . LYS A 1 94 ? 13.198 8.936 1.938 1.00 87.94 94 LYS A N 1
ATOM 781 C CA . LYS A 1 94 ? 13.429 9.065 3.387 1.00 87.94 94 LYS A CA 1
ATOM 782 C C . LYS A 1 94 ? 14.628 8.255 3.890 1.00 87.94 94 LYS A C 1
ATOM 784 O O . LYS A 1 94 ? 15.221 8.652 4.882 1.00 87.94 94 LYS A O 1
ATOM 789 N N . ASN A 1 95 ? 14.977 7.144 3.236 1.00 83.50 95 ASN A N 1
ATOM 790 C CA . ASN A 1 95 ? 15.994 6.197 3.708 1.00 83.50 95 ASN A CA 1
ATOM 791 C C . ASN A 1 95 ? 16.986 5.820 2.597 1.00 83.50 95 ASN A C 1
ATOM 793 O O . ASN A 1 95 ? 17.143 4.640 2.279 1.00 83.50 95 ASN A O 1
ATOM 797 N N . ILE A 1 96 ? 17.662 6.816 2.018 1.00 75.56 96 ILE A N 1
ATOM 798 C CA . ILE A 1 96 ? 18.522 6.641 0.834 1.00 75.56 96 ILE A CA 1
ATOM 799 C C . ILE A 1 96 ? 19.593 5.556 1.047 1.00 75.56 96 ILE A C 1
ATOM 801 O O . ILE A 1 96 ? 19.759 4.706 0.181 1.00 75.56 96 ILE A O 1
ATOM 805 N N . GLY A 1 97 ? 20.257 5.513 2.211 1.00 71.44 97 GLY A N 1
ATOM 806 C CA . GLY A 1 97 ? 21.315 4.525 2.486 1.00 71.44 97 GLY A CA 1
ATOM 807 C C . GLY A 1 97 ? 20.839 3.068 2.407 1.00 71.44 97 GLY A C 1
ATOM 808 O O . GLY A 1 97 ? 21.403 2.271 1.664 1.00 71.44 97 GLY A O 1
ATOM 809 N N . LYS A 1 98 ? 19.741 2.730 3.099 1.00 72.62 98 LYS A N 1
ATOM 810 C CA . LYS A 1 98 ? 19.142 1.380 3.044 1.00 72.62 98 LYS A CA 1
ATOM 811 C C . LYS A 1 98 ? 18.555 1.067 1.669 1.00 72.62 98 LYS A C 1
ATOM 813 O O . LYS A 1 98 ? 18.585 -0.068 1.209 1.00 72.62 98 LYS A O 1
ATOM 818 N N . ALA A 1 99 ? 18.012 2.080 1.002 1.00 74.12 99 ALA A N 1
ATOM 819 C CA . ALA A 1 99 ? 17.395 1.905 -0.298 1.00 74.12 99 ALA A CA 1
ATOM 820 C C . ALA A 1 99 ? 18.421 1.662 -1.419 1.00 74.12 99 ALA A C 1
ATOM 822 O O . ALA A 1 99 ? 18.113 0.935 -2.365 1.00 74.12 99 ALA A O 1
ATOM 823 N N . GLN A 1 100 ? 19.630 2.220 -1.293 1.00 72.38 100 GLN A N 1
ATOM 824 C CA . GLN A 1 100 ? 20.741 1.977 -2.210 1.00 72.38 100 GLN A CA 1
ATOM 825 C C . GLN A 1 100 ? 21.281 0.548 -2.080 1.00 72.38 100 GLN A C 1
ATOM 827 O O . GLN A 1 100 ? 21.564 -0.093 -3.087 1.00 72.38 100 GLN A O 1
ATOM 832 N N . GLU A 1 101 ? 21.365 0.018 -0.859 1.00 75.38 101 GLU A N 1
ATOM 833 C CA . GLU A 1 101 ? 21.730 -1.383 -0.624 1.00 75.38 101 GLU A CA 1
ATOM 834 C C . GLU A 1 101 ? 20.711 -2.343 -1.259 1.00 75.38 101 GLU A C 1
ATOM 836 O O . GLU A 1 101 ? 21.088 -3.256 -1.996 1.00 75.38 101 GLU A O 1
ATOM 841 N N . GLU A 1 102 ? 19.410 -2.084 -1.072 1.00 79.06 102 GLU A N 1
ATOM 842 C CA . GLU A 1 102 ? 18.351 -2.845 -1.745 1.00 79.06 102 GLU A CA 1
ATOM 843 C C . GLU A 1 102 ? 18.479 -2.756 -3.275 1.00 79.06 102 GLU A C 1
ATOM 845 O O 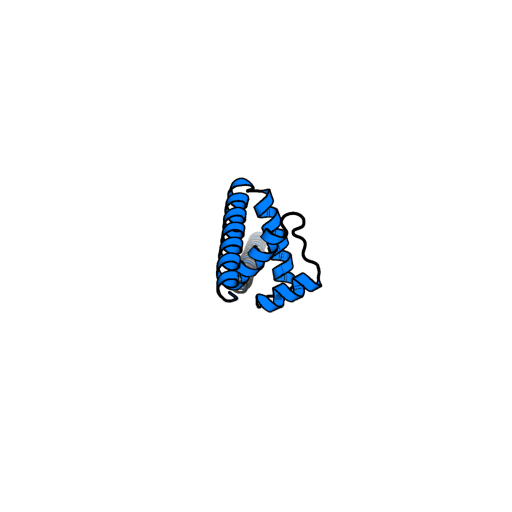. GLU A 1 102 ? 18.409 -3.779 -3.957 1.00 79.06 102 GLU A O 1
ATOM 850 N N . ALA A 1 103 ? 18.713 -1.559 -3.825 1.00 78.25 103 ALA A N 1
ATOM 851 C CA . ALA A 1 103 ? 18.907 -1.363 -5.262 1.00 78.25 103 ALA A CA 1
ATOM 852 C C . ALA A 1 103 ? 20.095 -2.173 -5.802 1.00 78.25 103 ALA A C 1
ATOM 854 O O . ALA A 1 103 ? 19.968 -2.845 -6.828 1.00 78.25 103 ALA A O 1
ATOM 855 N N . ASN A 1 104 ? 21.220 -2.167 -5.083 1.00 80.62 104 ASN A N 1
ATOM 856 C CA . ASN A 1 104 ? 22.416 -2.922 -5.443 1.00 80.62 104 ASN A CA 1
ATOM 857 C C . ASN A 1 104 ? 22.151 -4.437 -5.431 1.00 80.62 104 ASN A C 1
ATOM 859 O O . ASN A 1 104 ? 22.572 -5.137 -6.353 1.00 80.62 104 ASN A O 1
ATOM 863 N N . LEU A 1 105 ? 21.393 -4.948 -4.453 1.00 81.31 105 LEU A N 1
ATOM 864 C CA . LEU A 1 105 ? 20.968 -6.352 -4.422 1.00 81.31 105 LEU A CA 1
ATOM 865 C C . LEU A 1 105 ? 20.133 -6.733 -5.651 1.00 81.31 105 LEU A C 1
ATOM 867 O O . LEU A 1 105 ? 20.351 -7.790 -6.250 1.00 81.31 105 LEU A O 1
ATOM 871 N N . TYR A 1 106 ? 19.165 -5.895 -6.032 1.00 80.56 106 TYR A N 1
ATOM 872 C CA . TYR A 1 106 ? 18.328 -6.159 -7.205 1.00 80.56 106 TYR A CA 1
ATOM 873 C C . TYR A 1 106 ? 19.126 -6.062 -8.512 1.00 80.56 106 TYR A C 1
ATOM 875 O O . TYR A 1 106 ? 18.931 -6.893 -9.402 1.00 80.56 106 TYR A O 1
ATOM 883 N N . ALA A 1 107 ? 20.074 -5.126 -8.609 1.00 80.19 107 ALA A N 1
ATOM 884 C CA . ALA A 1 107 ? 20.999 -5.040 -9.736 1.00 80.19 107 ALA A CA 1
ATOM 885 C C . ALA A 1 107 ? 21.886 -6.296 -9.849 1.00 80.19 107 ALA A C 1
ATOM 887 O O . ALA A 1 107 ? 21.995 -6.877 -10.931 1.00 80.19 107 ALA A O 1
ATOM 888 N N . ALA A 1 108 ? 22.442 -6.779 -8.732 1.00 78.75 108 ALA A N 1
ATOM 889 C CA . ALA A 1 108 ? 23.257 -7.994 -8.689 1.00 78.75 108 ALA A CA 1
ATOM 890 C C . ALA A 1 108 ? 22.457 -9.251 -9.077 1.00 78.75 108 ALA A C 1
ATOM 892 O O . ALA A 1 108 ? 22.922 -10.067 -9.874 1.00 78.75 108 ALA A O 1
ATOM 893 N N . LYS A 1 109 ? 21.215 -9.388 -8.589 1.00 76.62 109 LYS A N 1
ATOM 894 C CA . LYS A 1 109 ? 20.308 -10.479 -8.992 1.00 76.62 109 LYS A CA 1
ATOM 895 C C . LYS A 1 109 ? 20.004 -10.462 -10.489 1.00 76.62 109 LYS A C 1
ATOM 897 O O . LYS A 1 109 ? 19.972 -11.521 -11.115 1.00 76.62 109 LYS A O 1
ATOM 902 N N . LYS A 1 110 ? 19.786 -9.277 -11.070 1.00 73.94 110 LYS A N 1
ATOM 903 C CA . LYS A 1 110 ? 19.548 -9.125 -12.512 1.00 73.94 110 LYS A CA 1
ATOM 904 C C . LYS A 1 110 ? 20.775 -9.550 -13.323 1.00 73.94 110 LYS A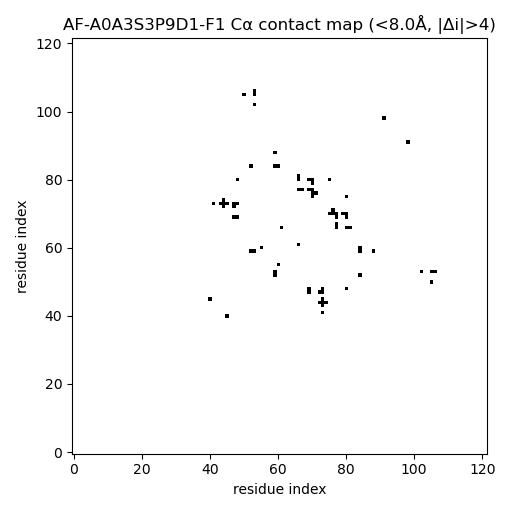 C 1
ATOM 906 O O . LYS A 1 110 ? 20.631 -10.316 -14.271 1.00 73.94 110 LYS A O 1
ATOM 911 N N . ALA A 1 111 ? 21.973 -9.134 -12.907 1.00 70.50 111 ALA A N 1
ATOM 912 C CA . ALA A 1 111 ? 23.227 -9.549 -13.539 1.00 70.50 111 ALA A CA 1
ATOM 913 C C . ALA A 1 111 ? 23.442 -11.074 -13.466 1.00 70.50 111 ALA A C 1
ATOM 915 O O . ALA A 1 111 ? 23.819 -11.692 -14.460 1.00 70.50 111 ALA A O 1
ATOM 916 N N . GLY A 1 112 ? 23.122 -11.703 -12.330 1.00 64.62 112 GLY A N 1
ATOM 917 C CA . GLY A 1 112 ? 23.173 -13.161 -12.171 1.00 64.62 112 GLY A CA 1
ATOM 918 C C . GLY A 1 112 ? 22.225 -13.919 -13.111 1.00 64.62 112 GLY A C 1
ATOM 919 O O . GLY A 1 112 ? 22.633 -14.905 -13.722 1.00 64.62 112 GLY A O 1
ATOM 920 N N . LYS A 1 113 ? 20.989 -13.432 -13.299 1.00 61.00 113 LYS A N 1
ATOM 921 C CA . LYS A 1 113 ? 20.019 -14.020 -14.247 1.00 61.00 113 LYS A CA 1
ATOM 922 C C . LYS A 1 113 ? 20.469 -13.905 -15.712 1.00 61.00 113 LYS A C 1
ATOM 924 O O . LYS A 1 113 ? 20.300 -14.856 -16.477 1.00 61.00 113 LYS A O 1
ATOM 929 N N . CYS A 1 114 ? 21.072 -12.778 -16.103 1.00 59.44 114 CYS A N 1
ATOM 930 C CA . CYS A 1 114 ? 21.618 -12.595 -17.456 1.00 59.44 114 CYS A CA 1
ATOM 931 C C . CYS A 1 114 ? 22.794 -13.541 -17.757 1.00 59.44 114 CYS A C 1
ATOM 933 O O . CYS A 1 114 ? 22.969 -13.971 -18.894 1.00 59.44 114 CYS A O 1
ATOM 935 N N . ASN A 1 115 ? 23.592 -13.895 -16.746 1.00 55.03 115 ASN A N 1
ATOM 936 C CA . ASN A 1 115 ? 24.730 -14.802 -16.918 1.00 55.03 115 ASN A CA 1
ATOM 937 C C . ASN A 1 115 ? 24.318 -16.279 -17.055 1.00 55.03 115 ASN A C 1
ATOM 939 O O . ASN A 1 115 ? 25.043 -17.043 -17.687 1.00 55.03 115 ASN A O 1
ATOM 943 N N . TYR A 1 116 ? 23.169 -16.682 -16.499 1.00 47.97 116 TYR A N 1
ATOM 944 C CA . TYR A 1 116 ? 22.630 -18.040 -16.653 1.00 47.97 116 TYR A CA 1
ATOM 945 C C . TYR A 1 116 ? 21.989 -18.241 -18.035 1.00 47.97 116 TYR A C 1
ATOM 947 O O . TYR A 1 116 ? 22.339 -19.167 -18.756 1.00 47.97 116 TYR A O 1
ATOM 955 N N . THR A 1 117 ? 21.150 -17.294 -18.462 1.00 52.09 117 THR A N 1
ATOM 956 C CA . THR A 1 117 ? 20.461 -17.336 -19.769 1.00 52.09 117 THR A CA 1
ATOM 957 C C . THR A 1 117 ? 21.405 -17.258 -20.974 1.00 52.09 117 THR A C 1
ATOM 959 O O . THR A 1 117 ? 21.095 -17.801 -22.028 1.00 52.09 117 THR A O 1
ATOM 962 N N . ARG A 1 118 ? 22.589 -16.642 -20.833 1.00 48.38 118 ARG A N 1
ATOM 963 C CA . ARG A 1 118 ? 23.620 -16.617 -21.888 1.00 48.38 118 ARG A CA 1
ATOM 964 C C . ARG A 1 118 ? 24.360 -17.954 -22.058 1.00 48.38 118 ARG A C 1
ATOM 966 O O . ARG A 1 118 ? 24.907 -18.187 -23.129 1.00 48.38 118 ARG A O 1
ATOM 973 N N . ARG A 1 119 ? 24.396 -18.822 -21.038 1.00 49.75 119 ARG A N 1
ATOM 974 C CA . ARG A 1 119 ? 25.069 -20.135 -21.119 1.00 49.75 119 ARG A CA 1
ATOM 975 C C . ARG A 1 119 ? 24.202 -21.239 -21.727 1.00 49.75 119 ARG A C 1
ATOM 977 O O . ARG A 1 119 ? 24.760 -22.229 -22.168 1.00 49.75 119 ARG A O 1
ATOM 984 N N . GLU A 1 120 ? 22.881 -21.078 -21.770 1.00 48.53 120 GLU A N 1
ATOM 985 C CA . GLU A 1 120 ? 21.962 -22.080 -22.344 1.00 48.53 120 GLU A CA 1
ATOM 986 C C . GLU A 1 120 ? 21.762 -21.940 -23.868 1.00 48.53 120 GLU A C 1
ATOM 988 O O . GLU A 1 120 ? 21.052 -22.738 -24.469 1.00 48.53 120 GLU A O 1
ATOM 993 N N . PHE A 1 121 ? 22.399 -20.948 -24.504 1.00 48.91 121 PHE A N 1
ATOM 994 C CA . PHE A 1 121 ? 22.347 -20.699 -25.954 1.00 48.91 121 PHE A CA 1
ATOM 995 C C . PHE A 1 121 ? 23.726 -20.773 -26.639 1.00 48.91 121 PHE A C 1
ATOM 997 O O . PHE A 1 121 ? 23.895 -20.220 -27.727 1.00 48.91 121 PHE A O 1
ATOM 1004 N N . SER A 1 122 ? 24.714 -21.427 -26.015 1.00 43.84 122 SER A N 1
ATOM 1005 C CA . SER A 1 122 ? 26.063 -21.595 -26.570 1.00 43.84 122 SER A CA 1
ATOM 1006 C C . SER A 1 122 ? 26.494 -23.049 -26.645 1.00 43.84 122 SER A C 1
ATOM 1008 O O . SER A 1 122 ? 26.015 -23.850 -25.815 1.00 43.84 122 SER A O 1
#

Mean predicted aligned error: 11.62 Å

Radius of gyration: 26.69 Å; Cα contacts (8 Å, |Δi|>4): 39; chains: 1; bounding box: 65×42×71 Å

Nearest PDB structures (foldseek):
  5zjt-assembly1_B  TM=9.296E-01  e=5.438E-09  Drosophila melanogaster
  5zjs-assembly1_B  TM=9.271E-01  e=4.774E-09  Drosophila melanogaster
  4uus-assembly2_F  TM=9.022E-01  e=1.645E-08  Drosophila melanogaster
  1lfu-assembly1_P  TM=8.150E-01  e=4.192E-09  Mus musculus
  6fqp-assembly1_B  TM=9.501E-01  e=7.613E-04  Homo sapiens

Sequence (122 aa):
MVQIIHKKFNSIQVQLKQSTCEAVMILRSRFLDARRKRRNFSKQATEILNEYFYSHLSNPYPSEEAKEELARKCGITVSQVSNWFGNKRIRYKKNIGKAQEEANLYAAKKAGKCNYTRREFS

InterPro domains:
  IPR001356 Homeodomain [PS50071] (32-95)
  IPR001356 Homeodomain [SM00389] (34-99)
  IPR001356 Homeodomain [cd00086] (35-95)
  IPR005542 PBX, PBC domain [PF03792] (1-33)
  IPR005542 PBX, PBC domain [PS51978] (1-33)
  IPR008422 KN homeodomain [PF05920] (53-91)
  IPR009057 Homedomain-like superfamily [SSF46689] (34-102)
  IPR017970 Homeobox, conserved site [PS00027] (70-93)
  IPR050224 Three Amino acid Loop Extension (TALE) homeobox [PTHR11850] (7-104)

Secondary structure (DSSP, 8-state):
-HHHHHHHHHHHHHHHHHHHHHHHHHHHHHHHHHHT--PPPPHHHHHHHHHHHHHTTT-----HHHHHHHHHHHTS-HHHHHHHHHHHHHHHHH-HHHHHHHHHHHHHHHHHHHHHHTTTT-